Protein AF-A0A0K9NNA4-F1 (afdb_monomer_lite)

Organism: Zostera marina (NCBI:txid29655)

Secondary structure (DSSP, 8-state):
----HHHHHHHHHHHHHHHHTT---------HHHH-SS---

Foldseek 3Di:
DDDCPVVVVVVVVVVVVCVVVVNPDDDDDDPVCVVDVDDDD

Radius of gyration: 14.72 Å; chains: 1; bounding box: 33×26×30 Å

pLDDT: mean 84.6, std 16.32, range [44.97, 98.0]

Sequence (41 aa):
MLLFPVFDQMWEGLIQKAKDGDVDVIQTYVFWNGHEPFPGN

Structure (mmCIF, N/CA/C/O backbone):
data_AF-A0A0K9NNA4-F1
#
_entry.id   AF-A0A0K9NNA4-F1
#
loop_
_atom_site.group_PDB
_atom_site.id
_atom_site.type_symbol
_atom_site.label_atom_id
_atom_site.label_alt_id
_atom_site.label_comp_id
_atom_site.label_asym_id
_atom_site.label_entity_id
_atom_site.label_seq_id
_atom_site.pdbx_PDB_ins_code
_atom_site.Cartn_x
_atom_site.Cartn_y
_atom_site.Cartn_z
_atom_site.occupancy
_atom_site.B_iso_or_equiv
_atom_site.auth_seq_id
_atom_site.auth_comp_id
_atom_site.auth_asym_id
_atom_site.auth_atom_id
_atom_site.pdbx_PDB_model_num
ATOM 1 N N . MET A 1 1 ? 17.236 8.156 -7.297 1.00 44.97 1 MET A N 1
ATOM 2 C CA . MET A 1 1 ? 17.723 7.876 -5.929 1.00 44.97 1 MET A CA 1
ATOM 3 C C . MET A 1 1 ? 17.807 9.223 -5.212 1.00 44.97 1 MET A C 1
ATOM 5 O O . MET A 1 1 ? 18.661 10.001 -5.592 1.00 44.97 1 MET A O 1
ATOM 9 N N . LEU A 1 2 ? 16.943 9.675 -4.305 1.00 47.22 2 LEU A N 1
ATOM 10 C CA . LEU A 1 2 ? 15.796 9.140 -3.570 1.00 47.22 2 LEU A CA 1
ATOM 11 C C . LEU A 1 2 ? 14.945 10.357 -3.145 1.00 47.22 2 LEU A C 1
ATOM 13 O O . LEU A 1 2 ? 15.498 11.304 -2.599 1.00 47.22 2 LEU A O 1
ATOM 17 N N . LEU A 1 3 ? 13.626 10.298 -3.333 1.00 47.72 3 LEU A N 1
ATOM 18 C CA . LEU A 1 3 ? 12.633 11.063 -2.562 1.00 47.72 3 LEU A CA 1
ATOM 19 C C . LEU A 1 3 ? 11.431 10.135 -2.305 1.00 47.72 3 LEU A C 1
ATOM 21 O O . LEU A 1 3 ? 10.315 10.403 -2.724 1.00 47.72 3 LEU A O 1
ATOM 25 N N . PHE A 1 4 ? 11.685 8.995 -1.656 1.00 54.12 4 PHE A N 1
ATOM 26 C CA . PHE A 1 4 ? 10.641 8.087 -1.166 1.00 54.12 4 PHE A CA 1
ATOM 27 C C . PHE A 1 4 ? 10.311 8.158 0.341 1.00 54.12 4 PHE A C 1
ATOM 29 O O . PHE A 1 4 ? 9.330 7.523 0.712 1.00 54.12 4 PHE A O 1
ATOM 36 N N . PRO A 1 5 ? 10.991 8.919 1.234 1.00 52.34 5 PRO A N 1
ATOM 37 C CA . PRO A 1 5 ? 10.635 8.854 2.657 1.00 52.34 5 PRO A CA 1
ATOM 38 C C . PRO A 1 5 ? 9.258 9.468 2.954 1.00 52.34 5 PRO A C 1
ATOM 40 O O . PRO A 1 5 ? 8.669 9.189 3.991 1.00 52.34 5 PRO A O 1
ATOM 43 N N . VAL A 1 6 ? 8.725 10.280 2.033 1.00 56.06 6 VAL A N 1
ATOM 44 C CA . VAL A 1 6 ? 7.393 10.884 2.156 1.00 56.06 6 VAL A CA 1
ATOM 45 C C . VAL A 1 6 ? 6.290 9.876 1.812 1.00 56.06 6 VAL A C 1
ATOM 47 O O . VAL A 1 6 ? 5.211 9.944 2.387 1.00 56.06 6 VAL A O 1
ATOM 50 N N . PHE A 1 7 ? 6.544 8.917 0.913 1.00 60.56 7 PHE A N 1
ATOM 51 C CA . PHE A 1 7 ? 5.508 7.986 0.454 1.00 60.56 7 PHE A CA 1
ATOM 52 C C . PHE A 1 7 ? 5.133 6.968 1.538 1.00 60.56 7 PHE A C 1
ATOM 54 O O . PHE A 1 7 ? 3.947 6.789 1.813 1.00 60.56 7 PHE A O 1
ATOM 61 N N . ASP A 1 8 ? 6.133 6.394 2.215 1.00 67.50 8 ASP A N 1
ATOM 62 C CA . ASP A 1 8 ? 5.900 5.472 3.334 1.00 67.50 8 ASP A CA 1
ATOM 63 C C . ASP A 1 8 ? 5.149 6.168 4.478 1.00 67.50 8 ASP A C 1
ATOM 65 O O . ASP A 1 8 ? 4.158 5.642 4.981 1.00 67.50 8 ASP A O 1
ATOM 69 N N . GLN A 1 9 ? 5.549 7.398 4.830 1.00 75.06 9 GLN A N 1
ATOM 70 C CA . GLN A 1 9 ? 4.894 8.173 5.893 1.00 75.06 9 GLN A CA 1
ATOM 71 C C . GLN A 1 9 ? 3.455 8.587 5.541 1.00 75.06 9 GLN A C 1
ATOM 73 O O . GLN A 1 9 ? 2.603 8.696 6.422 1.00 75.06 9 GLN A O 1
ATOM 78 N N . MET A 1 10 ? 3.149 8.829 4.263 1.00 87.69 10 MET A N 1
ATOM 79 C CA . MET A 1 10 ? 1.800 9.207 3.829 1.00 87.69 10 MET A CA 1
ATOM 80 C C . MET A 1 10 ? 0.812 8.040 3.857 1.00 87.69 10 MET A C 1
ATOM 82 O O . MET A 1 10 ? -0.369 8.255 4.139 1.00 87.69 10 MET A O 1
ATOM 86 N N . TRP A 1 11 ? 1.270 6.824 3.554 1.00 90.56 11 TRP A N 1
ATOM 87 C CA . TRP A 1 11 ? 0.402 5.654 3.441 1.00 90.56 11 TRP A CA 1
ATOM 88 C C . TRP A 1 11 ? -0.333 5.354 4.750 1.00 90.56 11 TRP A C 1
ATOM 90 O O . TRP A 1 11 ? -1.542 5.122 4.742 1.00 90.56 11 TRP A O 1
ATOM 100 N N . GLU A 1 12 ? 0.361 5.474 5.884 1.00 91.75 12 GLU A N 1
ATOM 101 C CA . GLU A 1 12 ? -0.231 5.314 7.216 1.00 91.75 12 GLU A CA 1
ATOM 102 C C . GLU A 1 12 ? -1.397 6.287 7.445 1.00 91.75 12 GLU A C 1
ATOM 104 O O . GLU A 1 12 ? -2.480 5.884 7.874 1.00 91.75 12 GLU A O 1
ATOM 109 N N . GLY A 1 13 ? -1.216 7.560 7.081 1.00 93.69 13 GLY A N 1
ATOM 110 C CA . GLY A 1 13 ? -2.255 8.581 7.215 1.00 93.69 13 GLY A CA 1
ATOM 111 C C . GLY A 1 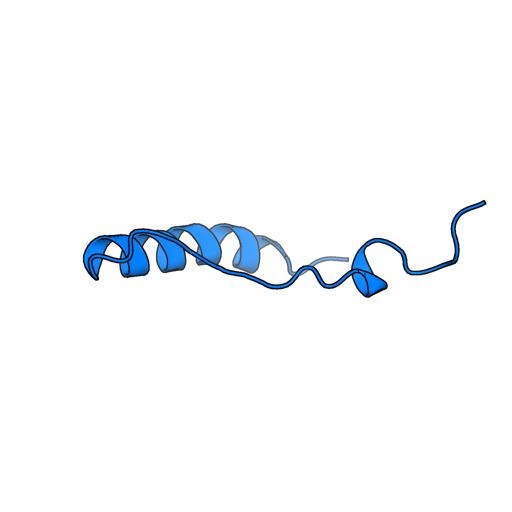13 ? -3.451 8.367 6.282 1.00 93.69 13 GLY A C 1
ATOM 112 O O . GLY A 1 13 ? -4.585 8.657 6.663 1.00 93.69 13 GLY A O 1
ATOM 113 N N . LEU A 1 14 ? -3.227 7.854 5.068 1.00 93.94 14 LEU A N 1
ATOM 114 C CA . LEU A 1 14 ? -4.307 7.521 4.131 1.00 93.94 14 LEU A CA 1
ATOM 115 C C . LEU A 1 14 ? -5.111 6.309 4.607 1.00 93.94 14 LEU A C 1
ATOM 117 O O . LEU A 1 14 ? -6.340 6.348 4.571 1.00 93.94 14 LEU A O 1
ATOM 121 N N . ILE A 1 15 ? -4.435 5.269 5.106 1.00 94.56 15 ILE A N 1
ATOM 122 C CA . ILE A 1 15 ? -5.097 4.101 5.697 1.00 94.56 15 ILE A CA 1
ATOM 123 C C . ILE A 1 15 ? -5.925 4.522 6.911 1.00 94.56 15 ILE A C 1
ATOM 125 O O . ILE A 1 15 ? -7.064 4.081 7.045 1.00 94.56 15 ILE A O 1
ATOM 129 N N . GLN A 1 16 ? -5.383 5.375 7.786 1.00 95.62 16 GLN A N 1
ATOM 130 C CA . GLN A 1 16 ? -6.113 5.811 8.975 1.00 95.62 16 GLN A CA 1
ATOM 131 C C . GLN A 1 16 ? -7.384 6.580 8.605 1.00 95.62 16 GLN A C 1
ATOM 133 O O . GLN A 1 16 ? -8.451 6.260 9.112 1.00 95.62 16 GLN A O 1
ATOM 138 N N . LYS A 1 17 ? -7.308 7.504 7.642 1.00 96.00 17 LYS A N 1
ATOM 139 C CA . LYS A 1 17 ? -8.493 8.214 7.133 1.00 96.00 17 LYS A CA 1
ATOM 140 C C . LYS A 1 17 ? -9.535 7.279 6.518 1.00 96.00 17 LYS A C 1
ATOM 142 O O . LYS A 1 17 ? -10.723 7.548 6.640 1.00 96.00 17 LYS A O 1
ATOM 147 N N . ALA A 1 18 ? -9.106 6.208 5.849 1.00 96.75 18 ALA A N 1
ATOM 148 C CA . ALA A 1 18 ? -10.023 5.213 5.298 1.00 96.75 18 ALA A CA 1
ATOM 149 C C . ALA A 1 18 ? -10.753 4.451 6.418 1.00 96.75 18 ALA A C 1
ATOM 151 O O . ALA A 1 18 ? -11.968 4.299 6.355 1.00 96.75 18 ALA A O 1
ATOM 152 N N . LYS A 1 19 ? -10.034 4.051 7.476 1.00 96.75 19 LYS A N 1
ATOM 153 C CA . LYS A 1 19 ? -10.626 3.419 8.667 1.00 96.75 19 LYS A CA 1
ATOM 154 C C . LYS A 1 19 ? -11.598 4.344 9.394 1.00 96.75 19 LYS A C 1
ATOM 156 O O . LYS A 1 19 ? -12.682 3.907 9.750 1.00 96.75 19 LYS A O 1
ATOM 161 N N . ASP A 1 20 ? -11.227 5.611 9.577 1.00 98.00 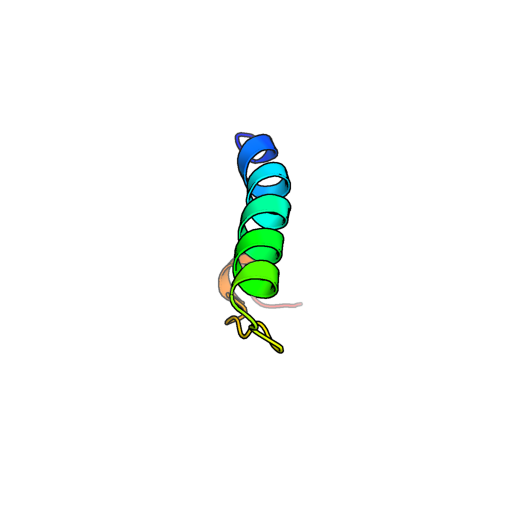20 ASP A N 1
ATOM 162 C CA . ASP A 1 20 ? -12.087 6.620 10.213 1.00 98.00 20 ASP A CA 1
ATOM 163 C C . ASP A 1 20 ? -13.358 6.904 9.386 1.00 98.00 20 ASP A C 1
ATOM 165 O O . ASP A 1 20 ? -14.339 7.424 9.913 1.00 98.00 20 ASP A O 1
ATOM 169 N N . GLY A 1 21 ? -13.333 6.584 8.087 1.00 97.12 21 GLY A N 1
ATOM 170 C CA . GLY A 1 21 ? -14.466 6.665 7.166 1.00 97.12 21 GLY A CA 1
ATOM 171 C C . GLY A 1 21 ? -15.20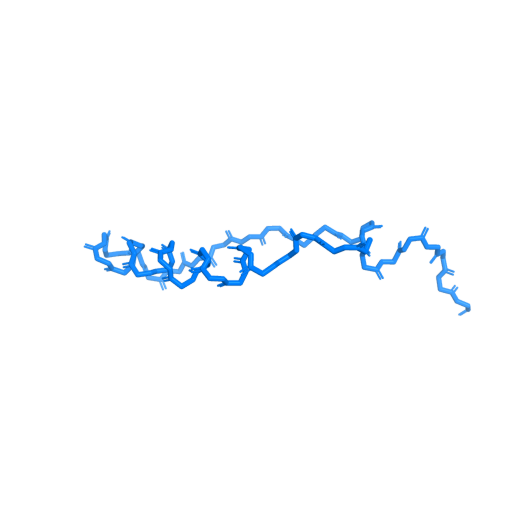3 5.340 6.941 1.00 97.12 21 GLY A C 1
ATOM 172 O O . GLY A 1 21 ? -15.887 5.228 5.926 1.00 97.12 21 GLY A O 1
ATOM 173 N N . ASP A 1 22 ? -15.036 4.351 7.828 1.00 97.25 22 ASP A N 1
ATOM 174 C CA . ASP A 1 22 ? -15.675 3.025 7.775 1.00 97.25 22 ASP A CA 1
ATOM 175 C C . ASP A 1 22 ? -15.403 2.235 6.474 1.00 97.25 22 ASP A C 1
ATOM 177 O O . ASP A 1 22 ? -16.239 1.474 5.985 1.00 97.25 22 ASP A O 1
ATOM 181 N N . VAL A 1 23 ? -14.215 2.404 5.882 1.00 97.31 23 VAL A N 1
ATOM 182 C CA . VAL A 1 23 ? -13.779 1.600 4.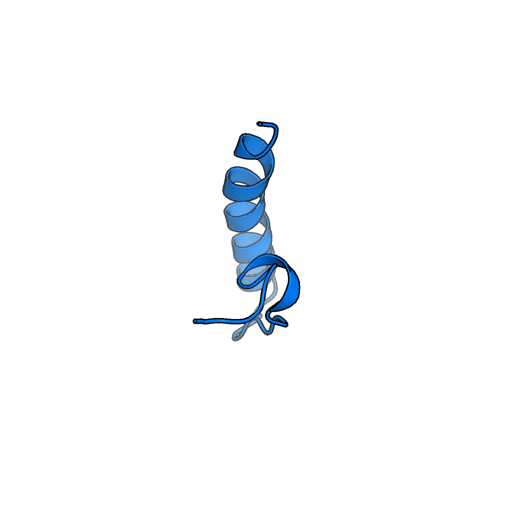731 1.00 97.31 23 VAL A CA 1
ATOM 183 C C . VAL A 1 23 ? -13.183 0.277 5.211 1.00 97.31 23 VAL A C 1
ATOM 185 O O . VAL A 1 23 ? -12.102 0.246 5.800 1.00 97.31 23 VAL A O 1
ATOM 188 N N . ASP A 1 24 ? -13.842 -0.830 4.872 1.00 96.81 24 ASP A N 1
ATOM 189 C CA . ASP A 1 24 ? -13.409 -2.177 5.271 1.00 96.81 24 ASP A CA 1
ATOM 190 C C . ASP A 1 24 ? -12.269 -2.748 4.411 1.00 96.81 24 ASP A C 1
ATOM 192 O O . ASP A 1 24 ? -11.478 -3.573 4.873 1.00 96.81 24 ASP A O 1
ATOM 196 N N . VAL A 1 25 ? -12.184 -2.345 3.136 1.00 96.81 25 VAL A N 1
ATOM 197 C CA . VAL A 1 25 ? -11.239 -2.916 2.164 1.00 96.81 25 VAL A CA 1
ATOM 198 C C . VAL A 1 25 ? -10.649 -1.831 1.272 1.00 96.81 25 VAL A C 1
ATOM 200 O O . VAL A 1 25 ? -11.369 -1.059 0.643 1.00 96.81 25 VAL A O 1
ATOM 203 N N . ILE A 1 26 ? -9.320 -1.831 1.154 1.00 95.12 26 ILE A N 1
ATOM 204 C CA . ILE A 1 26 ? -8.594 -1.022 0.172 1.00 95.12 26 ILE A CA 1
ATOM 205 C C . ILE A 1 26 ? -8.322 -1.885 -1.058 1.00 95.12 26 ILE A C 1
ATOM 207 O O . ILE A 1 26 ? -7.763 -2.976 -0.956 1.00 95.12 26 ILE A O 1
ATOM 211 N N . GLN A 1 27 ? -8.684 -1.374 -2.230 1.00 96.12 27 GLN A N 1
ATOM 212 C CA . GLN A 1 27 ? -8.373 -1.989 -3.515 1.00 96.12 27 GLN A CA 1
ATOM 213 C C . GLN A 1 27 ? -7.375 -1.113 -4.266 1.00 96.12 27 GLN A C 1
ATOM 215 O O . GLN A 1 27 ? -7.518 0.107 -4.312 1.00 96.12 27 GLN A O 1
ATOM 220 N N . THR A 1 28 ? -6.356 -1.734 -4.856 1.00 93.50 28 THR A N 1
ATOM 221 C CA . THR A 1 28 ? -5.353 -1.033 -5.660 1.00 93.50 28 THR A CA 1
ATOM 222 C C . THR A 1 28 ? -4.907 -1.896 -6.831 1.00 93.50 28 THR A C 1
ATOM 224 O O . THR A 1 28 ? -4.937 -3.126 -6.759 1.00 93.50 28 THR A O 1
ATOM 227 N N . TYR A 1 29 ? -4.489 -1.245 -7.913 1.00 94.31 29 TYR A N 1
ATOM 228 C CA . TYR A 1 29 ? -3.853 -1.914 -9.038 1.00 94.31 29 TYR A CA 1
ATOM 229 C C . TYR A 1 29 ? -2.371 -2.148 -8.759 1.00 94.31 29 TYR A C 1
ATOM 231 O O . TYR A 1 29 ? -1.709 -1.358 -8.085 1.00 94.31 29 TYR A O 1
ATOM 239 N N . VAL A 1 30 ? -1.843 -3.227 -9.332 1.00 94.06 30 VAL A N 1
ATOM 240 C CA . VAL A 1 30 ? -0.405 -3.494 -9.350 1.00 94.06 30 VAL A CA 1
ATOM 241 C C . VAL A 1 30 ? 0.163 -2.976 -10.665 1.00 94.06 30 VAL A C 1
ATOM 243 O O . VAL A 1 30 ? -0.201 -3.446 -11.743 1.00 94.06 30 VAL A O 1
ATOM 246 N N . PHE A 1 31 ? 1.074 -2.010 -10.577 1.00 91.88 31 PHE A N 1
ATOM 247 C CA . PHE A 1 31 ? 1.779 -1.463 -11.734 1.00 91.88 31 PHE A CA 1
ATOM 248 C C . PHE A 1 31 ? 2.972 -2.358 -12.093 1.00 91.88 31 PHE A C 1
ATOM 250 O O . PHE A 1 31 ? 4.104 -2.120 -11.672 1.00 91.88 31 PHE A O 1
ATOM 257 N N . TRP A 1 32 ? 2.699 -3.425 -12.851 1.00 91.19 32 TRP A N 1
ATOM 258 C CA . TRP A 1 32 ? 3.683 -4.463 -13.188 1.00 91.19 32 TRP A CA 1
ATOM 259 C C . TRP A 1 32 ? 4.923 -3.929 -13.917 1.00 91.19 32 TRP A C 1
ATOM 261 O O . TRP A 1 32 ? 6.037 -4.327 -13.612 1.00 91.19 32 TRP A O 1
ATOM 271 N N . ASN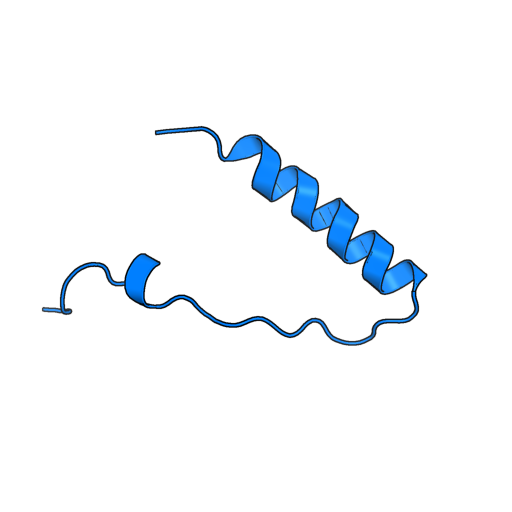 A 1 33 ? 4.745 -2.951 -14.800 1.00 89.19 33 ASN A N 1
ATOM 272 C CA . ASN A 1 33 ? 5.803 -2.260 -15.541 1.00 89.19 33 ASN A CA 1
ATOM 273 C C . ASN A 1 33 ? 6.904 -1.627 -14.665 1.00 89.19 33 ASN A C 1
ATOM 275 O O . ASN A 1 33 ? 8.020 -1.438 -15.141 1.00 89.19 33 ASN A O 1
ATOM 279 N N . GLY A 1 34 ? 6.612 -1.284 -13.406 1.00 88.00 34 GLY A N 1
ATOM 280 C CA . GLY A 1 34 ? 7.634 -0.840 -12.451 1.00 88.00 34 GLY A CA 1
ATOM 281 C C . GLY A 1 34 ? 8.346 -1.991 -11.732 1.00 88.00 34 GLY A C 1
ATOM 282 O O . GLY A 1 34 ? 9.512 -1.855 -11.366 1.00 88.00 34 GLY A O 1
ATOM 283 N N . HIS A 1 35 ? 7.656 -3.117 -11.533 1.00 88.50 35 HIS A N 1
ATOM 284 C CA . HIS A 1 35 ? 8.191 -4.309 -10.870 1.00 88.50 35 HIS A CA 1
ATOM 285 C C . HIS A 1 35 ? 9.020 -5.189 -11.817 1.00 88.50 35 HIS A C 1
ATOM 287 O O . HIS A 1 35 ? 10.012 -5.773 -11.386 1.00 88.50 35 HIS A O 1
ATOM 293 N N . GLU A 1 36 ? 8.652 -5.237 -13.098 1.00 92.31 36 GLU A N 1
ATOM 294 C CA . GLU A 1 36 ? 9.377 -5.906 -14.178 1.00 92.31 36 GLU A CA 1
ATOM 295 C C . GLU A 1 36 ? 9.625 -4.906 -15.328 1.00 92.31 36 GLU A C 1
ATOM 297 O O . GLU A 1 36 ? 8.836 -4.808 -16.271 1.00 92.31 36 GLU A O 1
ATOM 302 N N . PRO A 1 37 ? 10.710 -4.114 -15.258 1.00 88.94 37 PRO A N 1
ATOM 303 C CA . PRO A 1 37 ? 11.042 -3.156 -16.313 1.00 88.94 37 PRO A CA 1
ATOM 304 C C . PRO A 1 37 ? 11.590 -3.822 -17.587 1.00 88.94 37 PRO A C 1
ATOM 306 O O . PRO A 1 37 ? 11.589 -3.202 -18.650 1.00 88.94 37 PRO A O 1
ATOM 309 N N . PHE A 1 38 ? 12.065 -5.067 -17.489 1.00 91.38 38 PHE A N 1
ATOM 310 C CA . PHE A 1 38 ? 12.603 -5.859 -18.597 1.00 91.38 38 PHE A CA 1
ATOM 311 C C . PHE A 1 38 ? 12.058 -7.289 -18.520 1.00 91.38 38 PHE A C 1
ATOM 313 O O . PHE A 1 38 ? 11.883 -7.766 -17.402 1.00 91.38 38 PHE A O 1
ATOM 320 N N . PRO A 1 39 ? 11.837 -7.977 -19.658 1.00 91.12 39 PRO A N 1
ATOM 321 C CA . PRO A 1 39 ? 11.329 -9.348 -19.659 1.00 91.12 39 PRO A CA 1
ATOM 322 C C . PRO A 1 39 ? 12.185 -10.283 -18.798 1.00 91.12 39 PRO A C 1
ATOM 324 O O . PRO A 1 39 ? 13.414 -10.246 -18.888 1.00 91.12 39 PRO A O 1
ATOM 327 N N . GLY A 1 40 ? 11.534 -11.121 -17.993 1.00 84.81 40 GLY A N 1
ATOM 328 C CA . GLY A 1 40 ? 12.177 -12.170 -17.214 1.00 84.81 40 GLY A CA 1
ATOM 329 C C . GLY A 1 40 ? 12.990 -13.129 -18.088 1.00 84.81 40 GLY A C 1
ATOM 330 O O . GLY A 1 40 ? 12.598 -13.433 -19.216 1.00 84.81 40 GLY A O 1
ATOM 331 N N . ASN A 1 41 ? 14.139 -13.561 -17.556 1.00 71.88 41 ASN A N 1
ATOM 332 C CA . ASN A 1 41 ? 15.065 -14.506 -18.197 1.00 71.88 41 ASN A CA 1
ATOM 333 C C . ASN A 1 41 ? 14.432 -15.866 -18.507 1.00 71.88 41 ASN A C 1
ATOM 335 O O . ASN A 1 41 ? 13.689 -16.382 -17.641 1.00 71.88 41 ASN A O 1
#

InterPro domains:
  I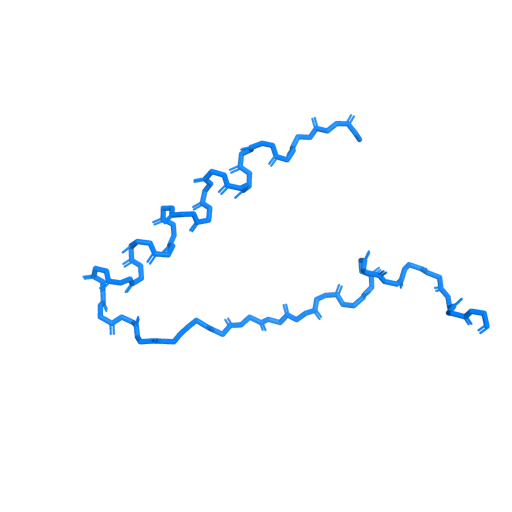PR017853 Glycoside hydrolase superfamily [SSF51445] (6-40)
  IPR031330 Glycoside hydrolase 35, catalytic domain [PF01301] (7-40)